Protein AF-A0A7G8WKQ4-F1 (afdb_monomer_lite)

pLDDT: mean 80.21, std 14.92, range [38.81, 94.44]

Radius of gyration: 15.09 Å; chains: 1; bounding box: 56×31×35 Å

Sequence (109 aa):
MNAPVPGPQSADLLRRVRAWNVSAWRHADRIAQTRSALQRLADLAGAHDGLSRPAVPDAGVHALADQLHVLVDDALGSGAPAGEVEDILADLATALGGAQNRSRGHSGR

Foldseek 3Di:
DDQDDQDPVLVVLLVVLLPDDLVLCPPQCLVVLLLVLLQVL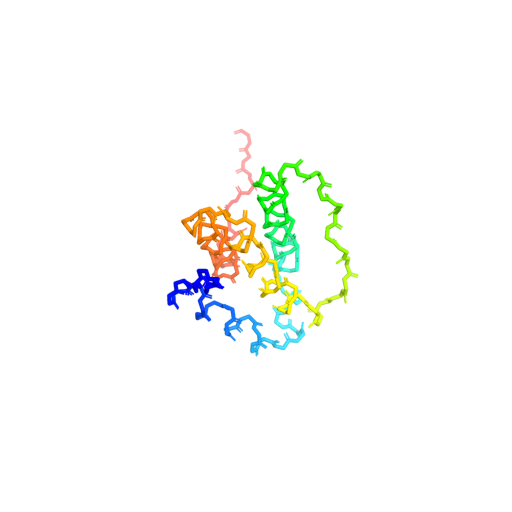QCLLCVLLVHDDDRDDCPDDNCSSVSLVVSLSSNSVSVRDSVVSVVSSVSSVCSSPVSVPPPDDDDDD

Structure (mmCIF, N/CA/C/O backbone):
data_AF-A0A7G8WKQ4-F1
#
_entry.id   AF-A0A7G8WKQ4-F1
#
loop_
_atom_site.group_PDB
_atom_site.id
_atom_site.type_symbol
_atom_site.label_atom_id
_atom_site.label_alt_id
_atom_site.label_comp_id
_atom_site.label_asym_id
_atom_site.label_entity_id
_atom_site.label_seq_id
_atom_site.pdbx_PDB_ins_code
_atom_site.Cartn_x
_atom_site.Cartn_y
_atom_site.Cartn_z
_atom_site.occupancy
_atom_site.B_iso_or_equiv
_atom_site.auth_seq_id
_atom_site.auth_comp_id
_atom_site.auth_asym_id
_atom_site.auth_atom_id
_atom_site.pdbx_PDB_model_num
ATOM 1 N N . MET A 1 1 ? -20.948 -4.559 4.878 1.00 41.88 1 MET A N 1
ATOM 2 C CA . ME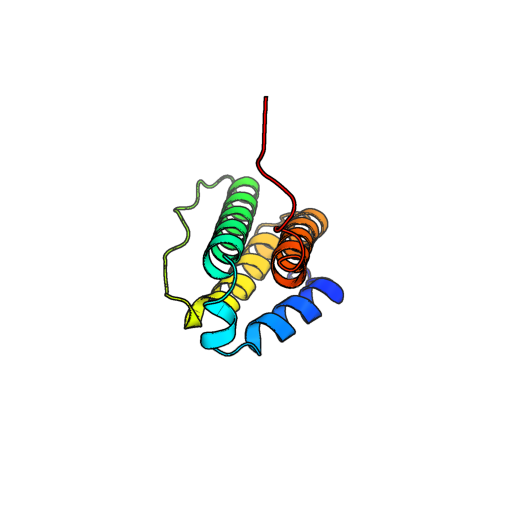T A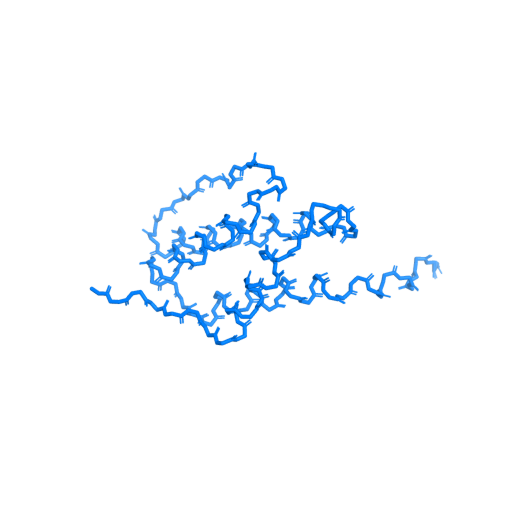 1 1 ? -20.137 -3.350 5.129 1.00 41.88 1 MET A CA 1
ATOM 3 C C . MET A 1 1 ? -19.282 -3.164 3.889 1.00 41.88 1 MET A C 1
ATOM 5 O O . MET A 1 1 ? -18.617 -4.119 3.521 1.00 41.88 1 MET A O 1
ATOM 9 N N . ASN A 1 2 ? -19.407 -2.044 3.172 1.00 49.06 2 ASN A N 1
ATOM 10 C CA . ASN A 1 2 ? -18.548 -1.786 2.011 1.00 49.06 2 ASN A CA 1
ATOM 11 C C . ASN A 1 2 ? -17.171 -1.384 2.538 1.00 49.06 2 ASN A C 1
ATOM 13 O O . ASN A 1 2 ? -17.098 -0.453 3.340 1.00 49.06 2 ASN A O 1
ATOM 17 N N . ALA A 1 3 ? -16.119 -2.089 2.120 1.00 57.22 3 ALA A N 1
ATOM 18 C CA . ALA A 1 3 ? -14.754 -1.660 2.387 1.00 57.22 3 ALA A CA 1
ATOM 19 C C . ALA A 1 3 ? -14.552 -0.241 1.817 1.00 57.22 3 ALA A C 1
ATOM 21 O O . ALA A 1 3 ? -15.139 0.081 0.772 1.00 57.22 3 ALA A O 1
ATOM 22 N N . PRO A 1 4 ? -13.778 0.626 2.490 1.00 62.50 4 PRO A N 1
ATOM 23 C CA . PRO A 1 4 ? -13.383 1.901 1.913 1.00 62.50 4 PRO A CA 1
ATOM 24 C C . PRO A 1 4 ? -12.721 1.641 0.557 1.00 62.50 4 PRO A C 1
ATOM 26 O O . PRO A 1 4 ? -11.818 0.816 0.452 1.00 62.50 4 PRO A O 1
ATOM 29 N N . VAL A 1 5 ? -13.189 2.307 -0.497 1.00 65.38 5 VAL A N 1
ATOM 30 C CA . VAL A 1 5 ? -12.571 2.176 -1.821 1.00 65.38 5 VAL A CA 1
ATOM 31 C C . VAL A 1 5 ? -11.363 3.115 -1.861 1.00 65.38 5 VAL A C 1
ATOM 33 O O . VAL A 1 5 ? -11.525 4.284 -1.501 1.00 65.38 5 VAL A O 1
ATOM 36 N N . PRO A 1 6 ? -10.172 2.657 -2.290 1.00 67.88 6 PRO A N 1
ATOM 37 C CA . PRO A 1 6 ? -9.014 3.532 -2.430 1.00 67.88 6 PRO A CA 1
ATOM 38 C C . PRO A 1 6 ? -9.327 4.721 -3.345 1.00 67.88 6 PRO A C 1
ATOM 40 O O . PRO A 1 6 ? -10.028 4.578 -4.353 1.00 67.88 6 PRO A O 1
ATOM 43 N N . GLY A 1 7 ? -8.788 5.896 -3.010 1.00 74.56 7 GLY A N 1
ATOM 44 C CA . GLY A 1 7 ? -8.974 7.105 -3.801 1.00 74.56 7 GLY A CA 1
ATOM 45 C C . GLY A 1 7 ? -8.505 6.957 -5.259 1.00 74.56 7 GLY A C 1
ATOM 46 O O . GLY A 1 7 ? -7.733 6.054 -5.604 1.00 74.56 7 GLY A O 1
ATOM 47 N N . PRO A 1 8 ? -8.935 7.858 -6.160 1.00 74.62 8 PRO A N 1
ATOM 48 C CA . PRO A 1 8 ? -8.687 7.739 -7.600 1.00 74.62 8 PRO A CA 1
ATOM 49 C C . PRO A 1 8 ? -7.195 7.710 -7.974 1.00 74.62 8 PRO A C 1
ATOM 51 O O . PRO A 1 8 ? -6.820 7.071 -8.957 1.00 74.62 8 PRO A O 1
ATOM 54 N N . GLN A 1 9 ? -6.330 8.359 -7.189 1.00 74.31 9 GLN A N 1
ATOM 55 C CA . GLN A 1 9 ? -4.878 8.348 -7.406 1.00 74.31 9 GLN A CA 1
ATOM 56 C C . GLN A 1 9 ? -4.259 6.985 -7.065 1.00 74.31 9 GLN A C 1
ATOM 58 O O . GLN A 1 9 ? -3.456 6.452 -7.834 1.00 74.31 9 GLN A O 1
ATOM 63 N N . SER A 1 10 ? -4.691 6.390 -5.956 1.00 75.75 10 SER A N 1
ATOM 64 C CA . SER A 1 10 ? -4.305 5.051 -5.508 1.00 75.75 10 SER A CA 1
ATOM 65 C C . SER A 1 10 ? -4.737 3.983 -6.509 1.00 75.75 10 SER A C 1
ATOM 67 O O . SER A 1 10 ? -3.938 3.137 -6.911 1.00 75.75 10 SER A O 1
ATOM 69 N N . ALA A 1 11 ? -5.974 4.074 -7.002 1.00 79.69 11 ALA A N 1
ATOM 70 C CA . ALA A 1 11 ? -6.486 3.181 -8.038 1.00 79.69 11 ALA A CA 1
ATOM 71 C C . ALA A 1 11 ? -5.679 3.278 -9.349 1.00 79.69 11 ALA A C 1
ATOM 73 O O . ALA A 1 11 ? -5.386 2.258 -9.980 1.00 79.69 11 ALA A O 1
ATOM 74 N N . ASP A 1 12 ? -5.274 4.485 -9.756 1.00 82.50 12 ASP A N 1
ATOM 75 C CA . ASP A 1 12 ? -4.435 4.674 -10.940 1.00 82.50 12 ASP A CA 1
ATOM 76 C C . ASP A 1 12 ? -3.026 4.082 -10.768 1.00 82.50 12 ASP A C 1
ATOM 78 O O . ASP A 1 12 ? -2.518 3.430 -11.686 1.00 82.50 12 ASP A O 1
ATOM 82 N N . LEU A 1 13 ? -2.409 4.253 -9.594 1.00 82.25 13 LEU A N 1
ATOM 83 C CA . LEU A 1 13 ? -1.121 3.634 -9.279 1.00 82.25 13 LEU A CA 1
ATOM 84 C C . LEU A 1 13 ? -1.211 2.107 -9.357 1.00 82.25 13 LEU A C 1
ATOM 86 O O . LEU A 1 13 ? -0.415 1.493 -10.066 1.00 82.25 13 LEU A O 1
ATOM 90 N N . LEU A 1 14 ? -2.190 1.501 -8.680 1.00 82.31 14 LEU A N 1
ATOM 91 C CA . LEU A 1 14 ? -2.392 0.049 -8.678 1.00 82.31 14 LEU A CA 1
ATOM 92 C C . LEU A 1 14 ? -2.589 -0.484 -10.101 1.00 82.31 14 LEU A C 1
ATOM 94 O O . LEU A 1 14 ? -1.970 -1.476 -10.495 1.00 82.31 14 LEU A O 1
ATOM 98 N N . ARG A 1 15 ? -3.380 0.224 -10.916 1.00 84.12 15 ARG A N 1
ATOM 99 C CA . ARG A 1 15 ? -3.571 -0.103 -12.333 1.00 84.12 15 ARG A CA 1
ATOM 100 C C . ARG A 1 15 ? -2.259 -0.045 -13.119 1.00 84.12 15 ARG A C 1
ATOM 102 O O . ARG A 1 15 ? -1.982 -0.957 -13.896 1.00 84.12 15 ARG A O 1
ATOM 109 N N . ARG A 1 16 ? -1.448 1.002 -12.934 1.00 83.75 16 ARG A N 1
ATOM 110 C CA . ARG A 1 16 ? -0.151 1.154 -13.620 1.00 83.75 16 ARG A CA 1
ATOM 111 C C . ARG A 1 16 ? 0.839 0.070 -13.215 1.00 83.75 16 ARG A C 1
ATOM 113 O O . ARG A 1 16 ? 1.460 -0.532 -14.085 1.00 83.75 16 ARG A O 1
ATOM 120 N N . VAL A 1 17 ? 0.949 -0.193 -11.916 1.00 82.62 17 VAL A N 1
ATOM 121 C CA . VAL A 1 17 ? 1.828 -1.22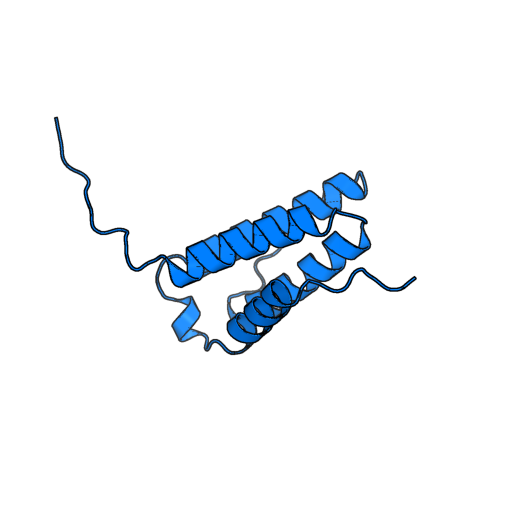1 -11.351 1.00 82.62 17 VAL A CA 1
ATOM 122 C C . VAL A 1 17 ? 1.453 -2.606 -11.882 1.00 82.62 17 VAL A C 1
ATOM 124 O O . VAL A 1 17 ? 2.330 -3.375 -12.271 1.00 82.62 17 VAL A O 1
ATOM 127 N N . ARG A 1 18 ? 0.153 -2.903 -11.999 1.00 83.31 18 ARG A N 1
ATOM 128 C CA . ARG A 1 18 ? -0.341 -4.158 -12.584 1.00 83.31 18 ARG A CA 1
ATOM 129 C C . ARG A 1 18 ? -0.030 -4.303 -14.076 1.00 83.31 18 ARG A C 1
ATOM 131 O O . ARG A 1 18 ? 0.106 -5.419 -14.564 1.00 83.31 18 ARG A O 1
ATOM 138 N N . ALA A 1 19 ? 0.091 -3.195 -14.804 1.00 83.19 19 ALA A N 1
ATOM 139 C CA . ALA A 1 19 ? 0.409 -3.198 -16.231 1.00 83.19 19 ALA A CA 1
ATOM 140 C C . ALA A 1 19 ? 1.917 -3.331 -16.531 1.00 83.19 19 ALA A C 1
ATOM 142 O O . ALA A 1 19 ? 2.306 -3.425 -17.697 1.00 83.19 19 ALA A O 1
ATOM 143 N N . TRP A 1 20 ? 2.788 -3.316 -15.518 1.00 80.19 20 TRP A N 1
ATOM 144 C CA . TRP A 1 20 ? 4.233 -3.418 -15.718 1.00 80.19 20 TRP A CA 1
ATOM 145 C C . TRP A 1 20 ? 4.687 -4.840 -16.038 1.00 80.19 20 TRP A C 1
ATOM 147 O O . TRP A 1 20 ? 4.338 -5.799 -15.353 1.00 80.19 20 TRP A O 1
ATOM 157 N N . ASN A 1 21 ? 5.554 -4.973 -17.046 1.00 75.00 21 ASN A N 1
ATOM 158 C CA . ASN A 1 21 ? 6.225 -6.239 -17.320 1.00 75.00 21 ASN A CA 1
ATOM 159 C C . ASN A 1 21 ? 7.326 -6.525 -16.283 1.00 75.00 21 ASN A C 1
ATOM 161 O O . ASN A 1 21 ? 7.863 -5.620 -15.646 1.00 75.00 21 ASN A O 1
ATOM 165 N N . VAL A 1 22 ? 7.726 -7.793 -16.153 1.00 71.25 22 VAL A N 1
ATOM 166 C CA . VAL A 1 22 ? 8.769 -8.239 -15.204 1.00 71.25 22 VAL A CA 1
ATOM 167 C C . VAL A 1 22 ? 10.091 -7.473 -15.373 1.00 71.25 22 VAL A C 1
ATOM 169 O O . VAL A 1 22 ? 10.781 -7.203 -14.391 1.00 71.25 22 VAL A O 1
ATOM 172 N N . SER A 1 23 ? 10.444 -7.068 -16.594 1.00 73.50 23 SER A N 1
ATOM 173 C CA . SER A 1 23 ? 11.656 -6.281 -16.849 1.00 73.50 23 SER A CA 1
ATOM 174 C C . SER A 1 23 ? 11.593 -4.884 -16.223 1.00 73.50 23 SER A C 1
ATOM 176 O O . SER A 1 23 ? 12.590 -4.434 -15.666 1.00 73.50 23 SER A O 1
ATOM 178 N N . ALA A 1 24 ? 10.428 -4.227 -16.216 1.00 72.38 24 ALA A N 1
ATOM 179 C CA . ALA A 1 24 ? 10.233 -2.922 -15.582 1.00 72.38 24 ALA A CA 1
ATOM 180 C C . ALA A 1 24 ? 10.451 -2.956 -14.059 1.00 72.38 24 ALA A C 1
ATOM 182 O O . ALA A 1 24 ? 10.821 -1.937 -13.473 1.00 72.38 24 ALA A O 1
ATOM 183 N N . TRP A 1 25 ? 10.282 -4.120 -13.428 1.00 75.25 25 TRP A N 1
ATOM 184 C CA . TRP A 1 25 ? 10.534 -4.332 -12.002 1.00 75.25 25 TRP A CA 1
ATOM 185 C C . TRP A 1 25 ? 12.013 -4.487 -11.654 1.00 75.25 25 TRP A C 1
ATOM 187 O O . TRP A 1 25 ? 12.428 -4.130 -10.555 1.00 75.25 25 TRP A O 1
ATOM 197 N N . ARG A 1 26 ? 12.826 -5.002 -12.583 1.00 72.19 26 ARG A N 1
ATOM 198 C CA . ARG A 1 26 ? 14.261 -5.247 -12.356 1.00 72.19 26 ARG A CA 1
ATOM 199 C C . ARG A 1 26 ? 15.109 -3.972 -12.331 1.00 72.19 26 ARG A C 1
ATOM 201 O O . ARG A 1 26 ? 16.300 -4.044 -12.047 1.00 72.19 26 ARG A O 1
ATOM 208 N N . HIS A 1 27 ? 14.518 -2.817 -12.618 1.00 68.12 27 HIS A N 1
ATOM 209 C CA . HIS A 1 27 ? 15.216 -1.539 -12.616 1.00 68.12 27 HIS A CA 1
ATOM 210 C C . HIS A 1 27 ? 15.089 -0.816 -11.268 1.00 68.12 27 HIS A C 1
ATOM 212 O O . HIS A 1 27 ? 14.015 -0.781 -10.678 1.00 68.12 27 HIS A O 1
ATOM 218 N N . ALA A 1 28 ? 16.185 -0.184 -10.835 1.00 64.94 28 ALA A N 1
ATOM 219 C CA . ALA A 1 28 ? 16.207 0.912 -9.861 1.00 64.94 28 ALA A CA 1
ATOM 220 C C . ALA A 1 28 ? 15.486 0.657 -8.518 1.00 64.94 28 ALA A C 1
ATOM 222 O O . ALA A 1 28 ? 14.576 1.398 -8.153 1.00 64.94 28 ALA A O 1
ATOM 223 N N . ASP A 1 29 ? 15.888 -0.382 -7.780 1.00 82.06 29 ASP A N 1
ATOM 224 C CA . ASP A 1 29 ? 15.392 -0.708 -6.427 1.00 82.06 29 ASP A CA 1
ATOM 225 C C . ASP A 1 29 ? 13.870 -0.937 -6.306 1.00 82.06 29 ASP A C 1
ATOM 227 O O . ASP A 1 29 ? 13.370 -1.133 -5.199 1.00 82.06 29 ASP A O 1
ATOM 231 N N . ARG A 1 30 ? 13.116 -0.961 -7.416 1.00 84.25 30 ARG A N 1
ATOM 232 C CA . ARG A 1 30 ? 11.643 -0.993 -7.411 1.00 84.25 30 ARG A CA 1
ATOM 233 C C . ARG A 1 30 ? 11.080 -2.160 -6.608 1.00 84.25 30 ARG A C 1
ATOM 235 O O . ARG A 1 30 ? 10.151 -1.971 -5.838 1.00 84.25 30 ARG A O 1
ATOM 242 N N . ILE A 1 31 ? 11.689 -3.340 -6.723 1.00 88.00 31 ILE A N 1
ATOM 243 C CA . ILE A 1 31 ? 11.298 -4.526 -5.946 1.00 88.00 31 ILE A CA 1
ATOM 244 C C . ILE A 1 31 ? 11.447 -4.275 -4.441 1.00 88.00 31 ILE A C 1
ATOM 246 O O . ILE A 1 31 ? 10.531 -4.576 -3.682 1.00 88.00 31 ILE A O 1
ATOM 250 N N . ALA A 1 32 ? 12.577 -3.714 -4.005 1.00 87.94 32 ALA A N 1
ATOM 251 C CA . ALA A 1 32 ? 12.824 -3.438 -2.592 1.00 87.94 32 ALA A CA 1
ATOM 252 C C . ALA A 1 32 ? 11.869 -2.361 -2.055 1.00 87.94 32 ALA A C 1
ATOM 254 O O . ALA A 1 32 ? 11.311 -2.524 -0.973 1.00 87.94 32 ALA A O 1
ATOM 255 N N . GLN A 1 33 ? 11.624 -1.308 -2.839 1.00 90.56 33 GLN A N 1
ATOM 256 C CA . GLN A 1 33 ? 10.692 -0.233 -2.485 1.00 90.56 33 GLN A CA 1
ATOM 257 C C . GLN A 1 33 ? 9.255 -0.745 -2.369 1.00 90.56 33 GLN A C 1
ATOM 259 O O . GLN A 1 33 ? 8.586 -0.495 -1.369 1.00 90.56 33 GLN A O 1
ATOM 264 N N . THR A 1 34 ? 8.796 -1.538 -3.339 1.00 91.25 34 THR A N 1
ATOM 265 C CA . THR A 1 34 ? 7.470 -2.153 -3.273 1.00 91.25 34 THR A CA 1
ATOM 266 C C . THR A 1 34 ? 7.362 -3.096 -2.086 1.00 91.25 34 THR A C 1
ATOM 268 O O . THR A 1 34 ? 6.395 -2.994 -1.348 1.00 91.25 34 THR A O 1
ATOM 271 N N . ARG A 1 35 ? 8.362 -3.943 -1.817 1.00 91.31 35 ARG A N 1
ATOM 272 C CA . ARG A 1 35 ? 8.351 -4.810 -0.626 1.00 91.31 35 ARG A CA 1
ATOM 273 C C . ARG A 1 35 ? 8.301 -4.031 0.683 1.00 91.31 35 ARG A C 1
ATOM 275 O O . ARG A 1 35 ? 7.584 -4.432 1.591 1.00 91.31 35 ARG A O 1
ATOM 282 N N . SER A 1 36 ? 9.024 -2.918 0.775 1.00 92.88 36 SER A N 1
ATOM 283 C CA . SER A 1 36 ? 8.959 -2.050 1.951 1.00 92.88 36 SER A CA 1
ATOM 284 C C . SER A 1 36 ? 7.562 -1.449 2.131 1.00 92.88 36 SER A C 1
ATOM 286 O O . SER A 1 36 ? 7.062 -1.424 3.253 1.00 92.88 36 SER A O 1
ATOM 288 N N . ALA A 1 37 ? 6.904 -1.036 1.043 1.00 93.75 37 ALA A N 1
ATOM 289 C CA . ALA A 1 37 ? 5.520 -0.569 1.084 1.00 93.75 37 ALA A CA 1
ATOM 290 C C . ALA A 1 37 ? 4.535 -1.686 1.475 1.00 93.75 37 ALA A C 1
ATOM 292 O O . ALA A 1 37 ? 3.654 -1.447 2.294 1.00 93.75 37 ALA A O 1
ATOM 293 N N . LEU A 1 38 ? 4.715 -2.914 0.963 1.00 94.44 38 LEU A N 1
ATOM 294 C CA . LEU A 1 38 ? 3.918 -4.079 1.371 1.00 94.44 38 LEU A CA 1
ATOM 295 C C . LEU A 1 38 ? 4.025 -4.314 2.882 1.00 94.44 38 LEU A C 1
ATOM 297 O O . LEU A 1 38 ? 3.008 -4.467 3.550 1.00 94.44 38 LEU A O 1
ATOM 301 N N . GLN A 1 39 ? 5.241 -4.292 3.435 1.00 94.44 39 GLN A N 1
ATOM 302 C CA . GLN A 1 39 ? 5.427 -4.485 4.872 1.00 94.44 39 GLN A CA 1
ATOM 303 C C . GLN A 1 39 ? 4.761 -3.367 5.683 1.00 94.44 39 GLN A C 1
ATOM 305 O O . GLN A 1 39 ? 4.050 -3.664 6.632 1.00 94.44 39 GLN A O 1
ATOM 310 N N . ARG A 1 40 ? 4.897 -2.103 5.260 1.00 94.38 40 ARG A N 1
ATOM 311 C CA . ARG A 1 40 ? 4.224 -0.967 5.911 1.00 94.38 40 ARG A CA 1
ATOM 312 C C . ARG A 1 40 ? 2.699 -1.108 5.925 1.00 94.38 40 ARG A C 1
ATOM 314 O O . ARG A 1 40 ? 2.088 -0.804 6.942 1.00 94.38 40 ARG A O 1
ATOM 321 N N . LEU A 1 41 ? 2.089 -1.578 4.834 1.00 93.50 41 LEU A N 1
ATOM 322 C CA . LEU A 1 41 ? 0.641 -1.825 4.781 1.00 93.50 41 LEU A CA 1
ATOM 323 C C . LEU A 1 41 ? 0.225 -2.954 5.730 1.00 93.50 41 LEU A C 1
ATOM 325 O O . LEU A 1 41 ? -0.757 -2.811 6.451 1.00 93.50 41 LEU A O 1
ATOM 329 N N . ALA A 1 42 ? 0.988 -4.049 5.769 1.00 93.12 42 ALA A N 1
ATOM 330 C CA . ALA A 1 42 ? 0.727 -5.147 6.695 1.00 93.12 42 ALA A CA 1
ATOM 331 C C . ALA A 1 42 ? 0.882 -4.707 8.161 1.00 93.12 42 ALA A C 1
ATOM 333 O O . ALA A 1 42 ? 0.049 -5.049 8.995 1.00 93.12 42 ALA A O 1
ATOM 334 N N . ASP A 1 43 ? 1.908 -3.918 8.476 1.00 92.56 43 ASP A N 1
ATOM 335 C CA . ASP A 1 43 ? 2.129 -3.392 9.824 1.00 92.56 43 ASP A CA 1
ATOM 336 C C . ASP A 1 43 ? 0.998 -2.441 10.240 1.00 92.56 43 ASP A C 1
ATOM 338 O O . ASP A 1 43 ? 0.499 -2.541 11.360 1.00 92.56 43 ASP A O 1
ATOM 342 N N . LEU A 1 44 ? 0.549 -1.570 9.327 1.00 93.31 44 LEU A N 1
ATOM 343 C CA . LEU A 1 44 ? -0.595 -0.683 9.543 1.00 93.31 44 LEU A CA 1
ATOM 344 C C . LEU A 1 44 ? -1.868 -1.493 9.819 1.00 93.31 44 LEU A C 1
ATOM 346 O O . LEU A 1 44 ? -2.548 -1.256 10.816 1.00 93.31 44 LEU A O 1
ATOM 350 N N . ALA A 1 45 ? -2.155 -2.500 8.991 1.00 91.75 45 ALA A N 1
ATOM 351 C CA . ALA A 1 45 ? -3.312 -3.363 9.189 1.00 91.75 45 ALA A CA 1
ATOM 352 C C . ALA A 1 45 ? -3.266 -4.068 10.558 1.00 91.75 45 ALA A C 1
ATOM 354 O O . ALA A 1 45 ? -4.250 -4.064 11.295 1.00 91.75 45 ALA A O 1
ATOM 355 N N . GLY A 1 46 ? -2.101 -4.608 10.933 1.00 90.88 46 GLY A N 1
ATOM 356 C CA . GLY A 1 46 ? -1.883 -5.269 12.221 1.00 90.88 46 GLY A CA 1
ATOM 357 C C . GLY A 1 46 ? -2.015 -4.335 13.426 1.00 90.88 46 GLY A C 1
ATOM 358 O O . GLY A 1 46 ? -2.612 -4.714 14.434 1.00 90.88 46 GLY A O 1
ATOM 359 N N . ALA A 1 47 ? -1.520 -3.100 13.317 1.00 90.00 47 ALA A N 1
ATOM 360 C CA . ALA A 1 47 ? -1.670 -2.088 14.359 1.00 90.00 47 ALA A CA 1
ATOM 361 C C . ALA A 1 47 ? -3.149 -1.773 14.641 1.00 90.00 47 ALA A C 1
ATOM 363 O O . ALA A 1 47 ? -3.529 -1.634 15.804 1.00 90.00 47 ALA A O 1
ATOM 364 N N . HIS A 1 48 ? -3.981 -1.726 13.597 1.00 90.25 48 HIS A N 1
ATOM 365 C CA . HIS A 1 48 ? -5.420 -1.485 13.722 1.00 90.25 48 HIS A CA 1
ATOM 366 C C . HIS A 1 48 ? -6.204 -2.698 14.234 1.00 90.25 48 HIS A C 1
ATOM 368 O O . HIS A 1 48 ? -7.101 -2.532 15.059 1.00 90.25 48 HIS A O 1
ATOM 374 N N . ASP A 1 49 ? -5.820 -3.912 13.839 1.00 87.62 49 ASP A N 1
ATOM 375 C CA . ASP A 1 49 ? -6.422 -5.144 14.368 1.00 87.62 49 ASP A CA 1
ATOM 376 C C . ASP A 1 49 ? -5.968 -5.476 15.802 1.00 87.62 49 ASP A C 1
ATOM 378 O O . ASP A 1 49 ? -6.513 -6.379 16.440 1.00 87.62 49 ASP A O 1
ATOM 382 N N . GLY A 1 50 ? -4.938 -4.792 16.316 1.00 86.56 50 GLY A N 1
ATOM 383 C CA . GLY A 1 50 ? -4.282 -5.146 17.577 1.00 86.56 50 GLY A CA 1
ATOM 384 C C . GLY A 1 50 ? -3.523 -6.478 17.506 1.00 86.56 50 GLY A C 1
ATOM 385 O O . GLY A 1 50 ? -3.267 -7.105 18.535 1.00 86.56 50 GLY A O 1
ATOM 386 N N . LEU A 1 51 ? -3.170 -6.926 16.297 1.00 85.31 51 LEU A N 1
ATOM 387 C CA . LEU A 1 51 ? -2.493 -8.191 16.029 1.00 85.31 51 LEU A CA 1
ATOM 388 C C . LEU A 1 51 ? -1.113 -7.933 15.427 1.00 85.31 51 LEU A C 1
ATOM 390 O O . LEU A 1 51 ? -0.967 -7.230 14.431 1.00 85.31 51 LEU A O 1
ATOM 394 N N . SER A 1 52 ? -0.082 -8.571 15.982 1.00 80.69 52 SER A N 1
ATOM 395 C CA . SER A 1 52 ? 1.225 -8.595 15.325 1.00 80.69 52 SER A CA 1
ATOM 396 C C . SER A 1 52 ? 1.148 -9.517 14.110 1.00 80.69 52 SER A C 1
ATOM 398 O O . SER A 1 52 ? 0.945 -10.726 14.248 1.00 80.69 52 SER A O 1
ATOM 400 N N . ARG A 1 53 ? 1.268 -8.939 12.912 1.00 81.75 53 ARG A N 1
ATOM 401 C CA . ARG A 1 53 ? 1.242 -9.689 11.657 1.00 81.75 53 ARG A CA 1
ATOM 402 C C . ARG A 1 53 ? 2.653 -10.172 11.296 1.00 81.75 53 ARG A C 1
ATOM 404 O O . ARG A 1 53 ? 3.626 -9.456 11.531 1.00 81.75 53 ARG A O 1
ATOM 411 N N . PRO A 1 54 ? 2.795 -11.391 10.748 1.00 84.44 54 PRO A N 1
ATOM 412 C CA . PRO A 1 54 ? 4.084 -11.877 10.274 1.00 84.44 54 PRO A CA 1
ATOM 413 C C . PRO A 1 54 ? 4.578 -11.050 9.079 1.00 84.44 54 PRO A C 1
ATOM 415 O O . PRO A 1 54 ? 3.799 -10.380 8.401 1.00 84.44 54 PRO A O 1
ATOM 418 N N . ALA A 1 55 ? 5.880 -11.138 8.798 1.00 87.12 55 ALA A N 1
ATOM 419 C CA . ALA A 1 55 ? 6.474 -10.486 7.636 1.00 87.12 55 ALA A CA 1
ATOM 420 C C . ALA A 1 55 ? 5.793 -10.933 6.332 1.00 87.12 55 ALA A C 1
ATOM 422 O O . ALA A 1 55 ? 5.460 -12.112 6.167 1.00 87.12 55 ALA A O 1
ATOM 423 N N . VAL A 1 56 ? 5.626 -9.999 5.392 1.00 87.75 56 VAL A N 1
ATOM 424 C CA . VAL A 1 56 ? 5.005 -10.295 4.097 1.00 87.75 56 VAL A CA 1
ATOM 425 C C . VAL A 1 56 ? 5.888 -11.292 3.332 1.00 87.75 56 VAL A C 1
ATOM 427 O O . VAL A 1 56 ? 7.068 -11.010 3.098 1.00 87.75 56 VAL A O 1
ATOM 430 N N . PRO A 1 57 ? 5.353 -12.457 2.922 1.00 85.25 57 PRO A N 1
ATOM 431 C CA . PRO A 1 57 ? 6.144 -13.471 2.242 1.00 85.25 57 PRO A CA 1
ATOM 432 C C . PRO A 1 57 ? 6.605 -12.994 0.861 1.00 85.25 57 PRO A C 1
ATOM 434 O O . PRO A 1 57 ? 5.874 -12.325 0.125 1.00 85.25 57 PRO A O 1
ATOM 437 N N . ASP A 1 58 ? 7.818 -13.397 0.480 1.00 86.62 58 ASP A N 1
ATOM 438 C CA . ASP A 1 58 ? 8.349 -13.167 -0.861 1.00 86.62 58 ASP A CA 1
ATOM 439 C C . ASP A 1 58 ? 7.725 -14.147 -1.868 1.00 86.62 58 ASP A C 1
ATOM 441 O O . ASP A 1 58 ? 8.247 -15.235 -2.107 1.00 86.62 58 ASP A O 1
ATOM 445 N N . ALA A 1 59 ? 6.607 -13.749 -2.476 1.00 83.56 59 ALA A N 1
ATOM 446 C CA . ALA A 1 59 ? 5.937 -14.515 -3.529 1.00 83.56 59 ALA A CA 1
ATOM 447 C C . ALA A 1 59 ? 6.564 -14.306 -4.928 1.00 83.56 59 ALA A C 1
ATOM 449 O O . ALA A 1 59 ? 6.062 -14.814 -5.930 1.00 83.56 59 ALA A O 1
ATOM 450 N N . GLY A 1 60 ? 7.679 -13.574 -5.019 1.00 85.00 60 GLY A N 1
ATOM 451 C CA . GLY A 1 60 ? 8.342 -13.242 -6.273 1.00 85.00 60 GLY A CA 1
ATOM 452 C C . GLY A 1 60 ? 7.750 -12.026 -6.995 1.00 85.00 60 GLY A C 1
ATOM 453 O O . GLY A 1 60 ? 6.658 -11.541 -6.717 1.00 85.00 60 GLY A O 1
ATOM 454 N N . VAL A 1 61 ? 8.504 -11.513 -7.971 1.00 83.94 61 VAL A N 1
ATOM 455 C CA . VAL A 1 61 ? 8.221 -10.232 -8.655 1.00 83.94 61 VAL A CA 1
ATOM 456 C C . VAL A 1 61 ? 6.859 -10.192 -9.352 1.00 83.94 61 VAL A C 1
ATOM 458 O O . VAL A 1 61 ? 6.226 -9.144 -9.400 1.00 83.94 61 VAL A O 1
ATOM 461 N N . HIS A 1 62 ? 6.404 -11.326 -9.884 1.00 82.38 62 HIS A N 1
ATOM 462 C CA . HIS A 1 62 ? 5.132 -11.423 -10.598 1.00 82.38 62 HIS A CA 1
ATOM 463 C C . HIS A 1 62 ? 3.918 -11.217 -9.680 1.00 82.38 62 HIS A C 1
ATOM 465 O O . HIS A 1 62 ? 2.872 -10.800 -10.161 1.00 82.38 62 HIS A O 1
ATOM 471 N N . ALA A 1 63 ? 4.069 -11.472 -8.377 1.00 88.00 63 ALA A N 1
ATOM 472 C CA . ALA A 1 63 ? 3.003 -11.349 -7.394 1.00 88.00 63 ALA A CA 1
ATOM 473 C C . ALA A 1 63 ? 2.954 -9.967 -6.723 1.00 88.00 63 ALA A C 1
ATOM 475 O O . ALA A 1 63 ? 1.980 -9.673 -6.042 1.00 88.00 63 ALA A O 1
ATOM 476 N N . LEU A 1 64 ? 3.956 -9.097 -6.913 1.00 88.00 64 LEU A N 1
ATOM 477 C CA . LEU A 1 64 ? 4.053 -7.819 -6.190 1.00 88.00 64 LEU A CA 1
ATOM 478 C C . LEU A 1 64 ? 2.832 -6.913 -6.391 1.00 88.00 64 LEU A C 1
ATOM 480 O O . LEU A 1 64 ? 2.392 -6.265 -5.446 1.00 88.00 64 LEU A O 1
ATOM 484 N N . ALA A 1 65 ? 2.283 -6.867 -7.608 1.00 86.69 65 ALA A N 1
ATOM 485 C CA . ALA A 1 65 ? 1.102 -6.061 -7.906 1.00 86.69 65 ALA A CA 1
ATOM 486 C C . ALA A 1 65 ? -0.155 -6.606 -7.206 1.00 86.69 65 ALA A C 1
ATOM 488 O O . ALA A 1 65 ? -0.913 -5.835 -6.620 1.00 86.69 65 ALA A O 1
ATOM 489 N N . ASP A 1 66 ? -0.355 -7.926 -7.236 1.00 88.19 66 ASP A N 1
ATOM 490 C CA . ASP A 1 66 ? -1.471 -8.578 -6.548 1.00 88.19 66 ASP A CA 1
ATOM 491 C C . ASP A 1 66 ? -1.323 -8.483 -5.022 1.00 88.19 66 ASP A C 1
ATOM 493 O O . ASP A 1 66 ? -2.284 -8.137 -4.342 1.00 88.19 66 ASP A O 1
ATOM 497 N N . GLN A 1 67 ? -0.117 -8.679 -4.475 1.00 91.38 67 GLN A N 1
ATOM 498 C CA . GLN A 1 67 ? 0.163 -8.493 -3.046 1.00 91.38 67 GLN A CA 1
ATOM 499 C C . GLN A 1 67 ? -0.118 -7.057 -2.595 1.00 91.38 67 GLN A C 1
ATOM 501 O O . GLN A 1 67 ? -0.680 -6.857 -1.522 1.00 91.38 67 GLN A O 1
ATOM 506 N N . LEU A 1 68 ? 0.231 -6.060 -3.414 1.00 91.12 68 LEU A N 1
ATOM 507 C CA . LEU A 1 68 ? -0.054 -4.659 -3.107 1.00 91.12 68 LEU A CA 1
ATOM 508 C C . LEU A 1 68 ? -1.558 -4.399 -3.051 1.00 91.12 68 LEU A C 1
ATOM 510 O O . LEU A 1 68 ? -2.025 -3.739 -2.131 1.00 91.12 68 LEU A O 1
ATOM 514 N N . HIS A 1 69 ? -2.318 -4.947 -3.998 1.00 90.50 69 HIS A N 1
ATOM 515 C CA . HIS A 1 69 ? -3.770 -4.803 -4.006 1.00 90.50 69 HIS A CA 1
ATOM 516 C C . HIS A 1 69 ? -4.420 -5.463 -2.783 1.00 90.50 69 HIS A C 1
ATOM 518 O O . HIS A 1 69 ? -5.255 -4.841 -2.134 1.00 90.50 69 HIS A O 1
ATOM 524 N N . VAL A 1 70 ? -3.991 -6.681 -2.435 1.00 91.56 70 VAL A N 1
ATOM 525 C CA . VAL A 1 70 ? -4.493 -7.409 -1.261 1.00 91.56 70 VAL A CA 1
ATOM 526 C C . VAL A 1 70 ? -4.205 -6.648 0.031 1.00 91.56 70 VAL A C 1
ATOM 528 O O . VAL A 1 70 ? -5.102 -6.508 0.849 1.00 91.56 70 VAL A O 1
ATOM 531 N N . LEU A 1 71 ? -2.988 -6.131 0.217 1.00 93.06 71 LEU A N 1
ATOM 532 C CA . LEU A 1 71 ? -2.626 -5.437 1.459 1.00 93.06 71 LEU A CA 1
ATOM 533 C C . LEU A 1 71 ? -3.262 -4.049 1.588 1.00 93.06 71 LEU A C 1
ATOM 535 O O . LEU A 1 71 ? -3.485 -3.591 2.703 1.00 93.06 71 LEU A O 1
ATOM 539 N N . VAL A 1 72 ? -3.583 -3.385 0.474 1.00 92.81 72 VAL A N 1
ATOM 540 C CA . VAL A 1 72 ? -4.398 -2.160 0.502 1.00 92.81 72 VAL A CA 1
ATOM 541 C C . VAL A 1 72 ? -5.822 -2.477 0.957 1.00 92.81 72 VAL A C 1
ATOM 543 O O . VAL A 1 72 ? -6.334 -1.797 1.840 1.00 92.81 72 VAL A O 1
ATOM 546 N N . ASP A 1 73 ? -6.450 -3.504 0.380 1.00 90.50 73 ASP A N 1
ATOM 547 C CA . ASP A 1 73 ? -7.806 -3.918 0.763 1.00 90.50 73 ASP A CA 1
ATOM 548 C C . ASP A 1 73 ? -7.863 -4.360 2.230 1.00 90.50 73 ASP A C 1
ATOM 550 O O . ASP A 1 73 ? -8.739 -3.939 2.978 1.00 90.50 73 ASP A O 1
ATOM 554 N N . ASP A 1 74 ? -6.868 -5.126 2.666 1.00 91.94 74 ASP A N 1
ATOM 555 C CA . ASP A 1 74 ? -6.746 -5.616 4.034 1.00 91.94 74 ASP A CA 1
ATOM 556 C C . ASP A 1 74 ? -6.499 -4.492 5.056 1.00 91.94 74 ASP A C 1
ATOM 558 O O . ASP A 1 74 ? -7.166 -4.469 6.088 1.00 91.94 74 ASP A O 1
ATOM 562 N N . ALA A 1 75 ? -5.637 -3.511 4.762 1.00 90.69 75 ALA A N 1
ATOM 563 C CA . ALA A 1 75 ? -5.455 -2.345 5.632 1.00 90.69 75 ALA A CA 1
ATOM 564 C C . ALA A 1 75 ? -6.736 -1.501 5.746 1.00 90.69 75 ALA A C 1
ATOM 566 O O . ALA A 1 75 ? -7.112 -1.061 6.831 1.00 90.69 75 ALA A O 1
ATOM 567 N N . LEU A 1 76 ? -7.454 -1.296 4.641 1.00 91.81 76 LEU A N 1
ATOM 568 C CA . LEU A 1 76 ? -8.738 -0.591 4.672 1.00 91.81 76 LEU A CA 1
ATOM 569 C C . LEU A 1 76 ? -9.820 -1.419 5.391 1.00 91.81 76 LEU A C 1
ATOM 571 O O . LEU A 1 76 ? -10.670 -0.861 6.087 1.00 91.81 76 LEU A O 1
ATOM 575 N N . GLY A 1 77 ? -9.776 -2.745 5.255 1.00 89.06 77 GLY A N 1
ATOM 576 C CA . GLY A 1 77 ? -10.675 -3.700 5.898 1.00 89.06 77 GLY A CA 1
ATOM 577 C C . GLY A 1 77 ? -10.474 -3.825 7.410 1.00 89.06 77 GLY A C 1
ATOM 578 O O . GLY A 1 77 ? -11.462 -3.999 8.124 1.00 89.06 77 GLY A O 1
ATOM 579 N N . SER A 1 78 ? -9.243 -3.664 7.908 1.00 89.00 78 SER A N 1
ATOM 580 C CA . SER A 1 78 ? -8.941 -3.604 9.349 1.00 89.00 78 SER A CA 1
ATOM 581 C C . SER A 1 78 ? -9.349 -2.277 10.000 1.00 89.00 78 SER A C 1
ATOM 583 O O . SER A 1 78 ? -9.269 -2.112 11.217 1.00 89.00 78 SER A O 1
ATOM 585 N N . GLY A 1 79 ? -9.816 -1.313 9.199 1.00 90.19 79 GLY A N 1
ATOM 586 C CA . GLY A 1 79 ? -10.220 0.008 9.667 1.00 90.19 79 GLY A CA 1
ATOM 587 C C . GLY A 1 79 ? -9.070 1.008 9.765 1.00 90.19 79 GLY A C 1
ATOM 588 O O . GLY A 1 79 ? -9.231 2.030 10.439 1.00 90.19 79 GLY A O 1
ATOM 589 N N . ALA A 1 80 ? -7.935 0.753 9.102 1.00 91.12 80 ALA A N 1
ATOM 590 C CA . ALA A 1 80 ? -6.886 1.756 8.990 1.00 91.12 80 ALA A CA 1
ATOM 591 C C . ALA A 1 80 ? -7.397 3.010 8.252 1.00 91.12 80 ALA A C 1
ATOM 593 O O . ALA A 1 80 ? -8.201 2.903 7.314 1.00 91.12 80 ALA A O 1
ATOM 594 N N . PRO A 1 81 ? -6.947 4.219 8.634 1.00 90.19 81 PRO A N 1
ATOM 595 C CA . PRO A 1 81 ? -7.356 5.443 7.972 1.00 90.19 81 PRO A CA 1
ATOM 596 C C . PRO A 1 81 ? -6.933 5.435 6.507 1.00 90.19 81 PRO A C 1
ATOM 598 O O . PRO A 1 81 ? -5.762 5.241 6.184 1.00 90.19 81 PRO A O 1
ATOM 601 N N . ALA A 1 82 ? -7.881 5.728 5.614 1.00 89.44 82 ALA A N 1
ATOM 602 C CA . ALA A 1 82 ? -7.605 5.789 4.180 1.00 89.44 82 ALA A CA 1
ATOM 603 C C . ALA A 1 82 ? -6.464 6.767 3.841 1.00 89.44 82 ALA A C 1
ATOM 605 O O . ALA A 1 82 ? -5.690 6.485 2.936 1.00 89.44 82 ALA A O 1
ATOM 606 N N . GLY A 1 83 ? -6.312 7.860 4.600 1.00 89.88 83 GLY A N 1
ATOM 607 C CA . GLY A 1 83 ? -5.205 8.806 4.430 1.00 89.88 83 GLY A CA 1
ATOM 608 C C . GLY A 1 83 ? -3.823 8.181 4.650 1.00 89.88 83 GLY A C 1
ATOM 609 O O . GLY A 1 83 ? -2.930 8.403 3.845 1.00 89.88 83 GLY A O 1
ATOM 610 N N . GLU A 1 84 ? -3.656 7.325 5.663 1.00 92.25 84 GLU A N 1
ATOM 611 C CA . GLU A 1 84 ? -2.367 6.662 5.926 1.00 92.25 84 GLU A CA 1
ATOM 612 C C . GLU A 1 84 ? -2.031 5.625 4.846 1.00 92.25 84 GLU A C 1
ATOM 614 O O . GLU A 1 84 ? -0.881 5.489 4.425 1.00 92.25 84 GLU A O 1
ATOM 619 N N . VAL A 1 85 ? -3.050 4.923 4.341 1.00 91.75 85 VAL A N 1
ATOM 620 C CA . VAL A 1 85 ? -2.904 4.022 3.188 1.00 91.75 85 VAL A CA 1
ATOM 621 C C . VAL A 1 85 ? -2.509 4.814 1.935 1.00 91.75 85 VAL A C 1
ATOM 623 O O . VAL A 1 85 ? -1.620 4.393 1.194 1.00 91.75 85 VAL A O 1
ATOM 626 N N . GLU A 1 86 ? -3.134 5.970 1.698 1.00 90.69 86 GLU A N 1
ATOM 627 C CA . GLU A 1 86 ? -2.807 6.856 0.575 1.00 90.69 86 GLU A CA 1
ATOM 628 C C . GLU A 1 86 ? -1.385 7.416 0.667 1.00 90.69 86 GLU A C 1
ATOM 630 O O . GLU A 1 86 ? -0.686 7.420 -0.346 1.00 90.69 86 GLU A O 1
ATOM 635 N N . ASP A 1 87 ? -0.917 7.790 1.858 1.00 91.75 87 ASP A N 1
ATOM 636 C CA . ASP A 1 87 ? 0.451 8.267 2.079 1.00 91.75 87 ASP A CA 1
ATOM 637 C C . ASP A 1 87 ? 1.489 7.192 1.719 1.00 91.75 87 ASP A C 1
ATOM 639 O O . ASP A 1 87 ? 2.451 7.467 0.996 1.00 91.75 87 ASP A O 1
ATOM 643 N N . ILE A 1 88 ? 1.266 5.933 2.122 1.00 93.69 88 ILE A N 1
ATOM 644 C CA . ILE A 1 88 ? 2.150 4.813 1.751 1.00 93.69 88 ILE A CA 1
ATOM 645 C C . ILE A 1 88 ? 2.178 4.615 0.227 1.00 93.69 88 ILE A C 1
ATOM 647 O O . ILE A 1 88 ? 3.237 4.361 -0.361 1.00 93.69 88 ILE A O 1
ATOM 651 N N . LEU A 1 89 ? 1.026 4.731 -0.438 1.00 91.38 89 LEU A N 1
ATOM 652 C CA . LEU A 1 89 ? 0.935 4.598 -1.891 1.00 91.38 89 LEU A CA 1
ATOM 653 C C . LEU A 1 89 ? 1.569 5.791 -2.622 1.00 91.38 89 LEU A C 1
ATOM 655 O O . LEU A 1 89 ? 2.198 5.594 -3.664 1.00 91.38 89 LEU A O 1
ATOM 659 N N . ALA A 1 90 ? 1.465 7.005 -2.083 1.00 88.88 90 ALA A N 1
ATOM 660 C CA . ALA A 1 90 ? 2.098 8.205 -2.623 1.00 88.88 90 ALA A CA 1
ATOM 661 C C . ALA A 1 90 ? 3.631 8.155 -2.495 1.00 88.88 90 ALA A C 1
ATOM 663 O O . ALA A 1 90 ? 4.343 8.450 -3.465 1.00 88.88 90 ALA A O 1
ATOM 664 N N . ASP A 1 91 ? 4.143 7.703 -1.346 1.00 90.56 91 ASP A N 1
ATOM 665 C CA . ASP A 1 91 ? 5.564 7.414 -1.124 1.00 90.56 91 ASP A CA 1
ATOM 666 C C . ASP A 1 91 ? 6.075 6.401 -2.154 1.00 90.56 91 ASP A C 1
ATOM 668 O O . ASP A 1 91 ? 7.095 6.619 -2.819 1.00 90.56 91 ASP A O 1
ATOM 672 N N . LEU A 1 92 ? 5.329 5.307 -2.344 1.00 90.31 92 LEU A N 1
ATOM 673 C CA . LEU A 1 92 ? 5.666 4.289 -3.330 1.00 90.31 92 LEU A CA 1
ATOM 674 C C . LEU A 1 92 ? 5.648 4.864 -4.752 1.00 90.31 92 LEU A C 1
ATOM 676 O O . LEU A 1 92 ? 6.597 4.656 -5.506 1.00 90.31 92 LEU A O 1
ATOM 680 N N . ALA A 1 93 ? 4.614 5.616 -5.134 1.00 87.12 93 ALA A N 1
ATOM 681 C CA . ALA A 1 93 ? 4.528 6.249 -6.450 1.00 87.12 93 ALA A CA 1
ATOM 682 C C . ALA A 1 93 ? 5.732 7.167 -6.718 1.00 87.12 93 ALA A C 1
ATOM 684 O O . ALA A 1 93 ? 6.309 7.138 -7.811 1.00 87.12 93 ALA A O 1
ATOM 685 N N . THR A 1 94 ? 6.149 7.926 -5.704 1.00 85.50 94 THR A N 1
ATOM 686 C CA . THR A 1 94 ? 7.328 8.795 -5.754 1.00 85.50 94 THR A CA 1
ATOM 687 C C . THR A 1 94 ? 8.608 7.981 -5.909 1.00 85.50 94 THR A C 1
ATOM 689 O O . THR A 1 94 ? 9.418 8.285 -6.782 1.00 85.50 94 THR A O 1
ATOM 692 N N . ALA A 1 95 ? 8.787 6.903 -5.144 1.00 84.81 95 ALA A N 1
ATOM 693 C CA . ALA A 1 95 ? 9.948 6.021 -5.267 1.00 84.81 95 ALA A CA 1
ATOM 694 C C . ALA A 1 95 ? 10.035 5.359 -6.657 1.00 84.81 95 ALA A C 1
ATOM 696 O O . ALA A 1 95 ? 11.117 5.223 -7.232 1.00 84.81 95 ALA A O 1
ATOM 697 N N . LEU A 1 96 ? 8.885 4.997 -7.229 1.00 83.06 96 LEU A N 1
ATOM 698 C CA . LEU A 1 96 ? 8.769 4.343 -8.530 1.00 83.06 96 LEU A CA 1
ATOM 699 C C . LEU A 1 96 ? 8.973 5.301 -9.725 1.00 83.06 96 LEU A C 1
ATOM 701 O O . LEU A 1 96 ? 9.489 4.869 -10.766 1.00 83.06 96 LEU A O 1
ATOM 705 N N . GLY A 1 97 ? 8.597 6.580 -9.583 1.00 74.19 97 GLY A N 1
ATOM 70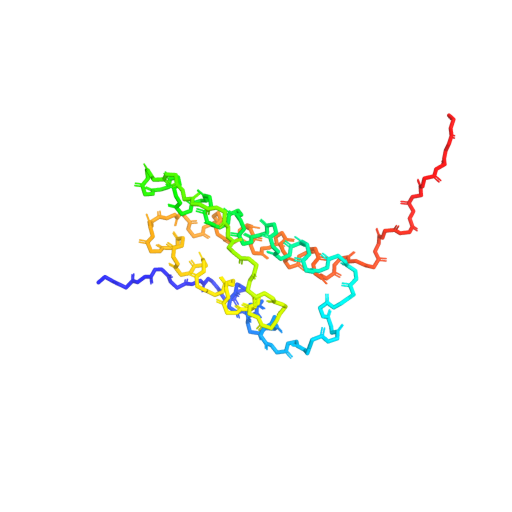6 C CA . GLY A 1 97 ? 8.758 7.640 -10.593 1.00 74.19 97 GLY A CA 1
ATOM 707 C C . GLY A 1 97 ? 10.005 8.527 -10.427 1.00 74.19 97 GLY A C 1
ATOM 708 O O . GLY A 1 97 ? 10.424 9.186 -11.378 1.00 74.19 97 GLY A O 1
ATOM 709 N N . GLY A 1 98 ? 10.621 8.534 -9.242 1.00 50.72 98 GLY A N 1
ATOM 710 C CA . GLY A 1 98 ? 11.684 9.460 -8.830 1.00 50.72 98 GLY A CA 1
ATOM 711 C C . GLY A 1 98 ? 13.119 8.951 -8.992 1.00 50.72 98 GLY A C 1
ATOM 712 O O . GLY A 1 98 ? 14.065 9.710 -8.775 1.00 50.72 98 GLY A O 1
ATOM 713 N N . ALA A 1 99 ? 13.329 7.710 -9.443 1.00 48.06 99 ALA A N 1
ATOM 714 C CA . ALA A 1 99 ? 14.663 7.140 -9.683 1.00 48.06 99 ALA A CA 1
ATOM 715 C C . ALA A 1 99 ? 15.423 7.750 -10.889 1.00 48.06 99 ALA A C 1
ATOM 717 O O . ALA A 1 99 ? 16.308 7.120 -11.460 1.00 48.06 99 ALA A O 1
ATOM 718 N N . GLN A 1 100 ? 15.096 8.988 -11.266 1.00 49.44 100 GLN A N 1
ATOM 719 C CA . GLN A 1 100 ? 15.859 9.815 -12.202 1.00 49.44 100 GLN A CA 1
ATOM 720 C C . GLN A 1 100 ? 16.872 10.726 -11.478 1.00 49.44 100 GLN A C 1
ATOM 722 O O . GLN A 1 100 ? 17.704 11.341 -12.134 1.00 49.44 100 GLN A O 1
ATOM 727 N N . ASN A 1 101 ? 16.838 10.821 -10.138 1.00 38.81 101 ASN A N 1
ATOM 728 C CA . ASN A 1 101 ? 17.632 11.805 -9.390 1.00 38.81 101 ASN A CA 1
ATOM 729 C C . ASN A 1 101 ? 18.441 11.210 -8.219 1.00 38.81 101 ASN A C 1
ATOM 731 O O . ASN A 1 101 ? 18.396 11.723 -7.105 1.00 38.81 101 ASN A O 1
ATOM 735 N N . ARG A 1 102 ? 19.195 10.123 -8.452 1.00 47.31 102 ARG A N 1
ATOM 736 C CA . ARG A 1 102 ? 20.213 9.623 -7.496 1.00 47.31 102 ARG A CA 1
ATOM 737 C C . ARG A 1 102 ? 21.665 9.767 -7.991 1.00 47.31 102 ARG A C 1
ATOM 739 O O . ARG A 1 102 ? 22.564 9.131 -7.455 1.00 47.31 102 ARG A O 1
ATOM 746 N N . SER A 1 103 ? 21.904 10.671 -8.948 1.00 49.09 103 SER A N 1
ATOM 747 C CA . SER A 1 103 ? 23.244 11.057 -9.430 1.00 49.09 103 SER A CA 1
ATOM 748 C C . SER A 1 103 ? 23.587 12.507 -9.066 1.00 49.09 103 SER A C 1
ATOM 750 O O . SER A 1 103 ? 23.769 13.336 -9.947 1.00 49.09 103 SER A O 1
ATOM 752 N N . ARG A 1 104 ? 23.648 12.825 -7.769 1.00 45.41 104 ARG A N 1
ATOM 753 C CA 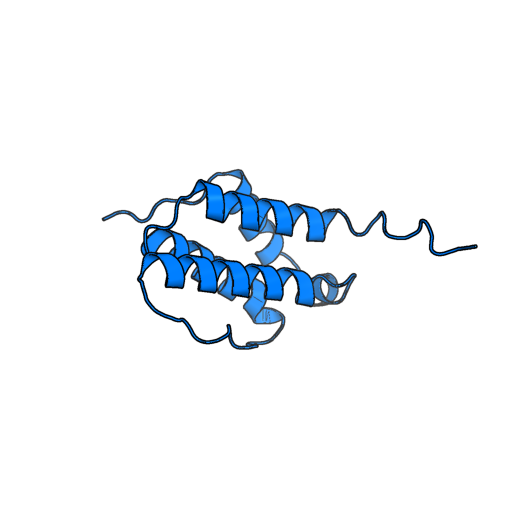. ARG A 1 104 ? 24.352 13.974 -7.151 1.00 45.41 104 ARG A CA 1
ATOM 754 C C . ARG A 1 104 ? 24.319 13.722 -5.641 1.00 45.41 104 ARG A C 1
ATOM 756 O O . ARG A 1 104 ? 23.244 13.720 -5.069 1.00 45.41 104 ARG A O 1
ATOM 763 N N . GLY A 1 105 ? 25.383 13.470 -4.902 1.00 40.91 105 GLY A N 1
ATOM 764 C CA . GLY A 1 105 ? 26.796 13.302 -5.179 1.00 40.91 105 GLY A CA 1
ATOM 765 C C . GLY A 1 105 ? 27.418 12.962 -3.824 1.00 40.91 105 GLY A C 1
ATOM 766 O O . GLY A 1 105 ? 27.252 13.705 -2.862 1.00 40.91 105 GLY A O 1
ATOM 767 N N . HIS A 1 106 ? 28.070 11.809 -3.739 1.00 47.84 106 HIS A N 1
ATOM 768 C CA . HIS A 1 106 ? 28.987 11.474 -2.658 1.00 47.84 106 HIS A CA 1
ATOM 769 C C . HIS A 1 106 ? 30.366 12.040 -3.025 1.00 47.84 106 HIS A C 1
ATOM 771 O O . HIS A 1 106 ? 30.960 11.575 -3.996 1.00 47.84 106 HIS A O 1
ATOM 777 N N . SER A 1 107 ? 30.826 13.067 -2.303 1.00 45.47 107 SER A N 1
ATOM 778 C CA . SER A 1 107 ? 32.205 13.609 -2.213 1.00 45.47 107 SER A CA 1
ATOM 779 C C . SER A 1 107 ? 32.098 15.017 -1.620 1.00 45.47 107 SER A C 1
ATOM 781 O O . SER A 1 107 ? 31.337 15.818 -2.140 1.00 45.47 107 SER A O 1
ATOM 783 N N . GLY A 1 108 ? 32.793 15.436 -0.574 1.00 49.72 108 GLY A N 1
ATOM 784 C CA . GLY A 1 108 ? 33.839 14.838 0.234 1.00 49.72 108 GLY A CA 1
ATOM 785 C C . GLY A 1 108 ? 34.458 15.966 1.069 1.00 49.72 108 GLY A C 1
ATOM 786 O O . GLY A 1 108 ? 34.510 17.095 0.591 1.00 49.72 108 GLY A O 1
ATOM 787 N N . ARG A 1 109 ? 34.950 15.592 2.257 1.00 50.94 109 ARG A N 1
ATOM 788 C CA . ARG A 1 109 ? 35.743 16.373 3.229 1.00 50.94 109 ARG A CA 1
ATOM 789 C C . ARG A 1 109 ? 35.067 17.533 3.951 1.00 50.94 109 ARG A C 1
ATOM 791 O O . ARG A 1 109 ? 34.728 18.545 3.312 1.00 50.94 109 ARG A O 1
#

Secondary structure (DSSP, 8-state):
-PPPPPPHHHHHHHHHHHT--HHHHSSTTHHHHHHHHHHHHHHHHHHHHT--PPPPP---GGGHHHHHHHHHHHHHHTT--HHHHHHHHHHHHHHHH-TT---S-----